Protein AF-A0A6L7LEX8-F1 (afdb_monomer_lite)

Foldseek 3Di:
DADLEDEDEQPPDDVVCSLVVVVCCLPPHHDAQHKYKYKFFFDPVVPGATDPVQVVVVVSVAHFPDWDFDDVVTGMIMTMDTHHD

Secondary structure (DSSP, 8-state):
--EEEEEEEGGGS-HHHHHHHHHHIIIIIEEEEEEEEEEEE-BTTTTBPPP-HHHHHHTTT---SEEEEETTTT-EEEEEEEPP-

Radius of gyration: 13.08 Å; chains: 1; bounding box: 26×22×36 Å

pLDDT: mean 95.91, std 2.96, range [79.69, 98.62]

Sequence (85 aa):
MRYDYVYMLWNCLPQSHLADGIRRLLGEFLAPGGRLILGSYGSRSRNERPFDIARFVREMDIEPDGVAWGGDPPLTLFVWIDAPR

Structure (mmCIF, N/CA/C/O backbone):
data_AF-A0A6L7LEX8-F1
#
_entry.id   AF-A0A6L7LEX8-F1
#
loop_
_atom_site.group_PDB
_atom_site.id
_atom_site.type_symbol
_atom_site.label_atom_id
_atom_site.label_alt_id
_atom_site.label_comp_id
_atom_site.label_asym_id
_atom_site.label_entity_id
_atom_site.label_seq_id
_atom_site.pdbx_PDB_ins_code
_atom_site.Cartn_x
_atom_site.Cartn_y
_atom_site.Cartn_z
_atom_site.occupancy
_atom_site.B_iso_or_equiv
_atom_site.auth_seq_id
_atom_site.auth_comp_id
_atom_site.auth_asym_id
_atom_site.auth_atom_id
_atom_site.pdbx_PDB_model_num
ATOM 1 N N . MET A 1 1 ? -11.331 14.546 10.354 1.00 79.69 1 MET A N 1
ATOM 2 C CA . MET A 1 1 ? -12.068 13.840 9.286 1.00 79.69 1 MET A CA 1
ATOM 3 C C . MET A 1 1 ? -11.276 12.591 8.949 1.00 79.69 1 MET A C 1
ATOM 5 O O . MET A 1 1 ? -10.066 12.708 8.808 1.00 79.69 1 MET A O 1
ATOM 9 N N . ARG A 1 2 ? -11.926 11.426 8.934 1.00 96.00 2 ARG A N 1
ATOM 10 C CA . ARG A 1 2 ? -11.330 10.126 8.594 1.00 96.00 2 ARG A CA 1
ATOM 11 C C . ARG A 1 2 ? -12.034 9.583 7.350 1.00 96.00 2 ARG A C 1
ATOM 13 O O . ARG A 1 2 ? -13.184 9.952 7.118 1.00 96.00 2 ARG A O 1
ATOM 20 N N . TYR A 1 3 ? -11.345 8.769 6.564 1.00 98.12 3 TYR A N 1
ATOM 21 C CA . TYR A 1 3 ? -11.801 8.299 5.258 1.00 98.12 3 TYR A CA 1
ATOM 22 C C . TYR A 1 3 ? -11.993 6.783 5.259 1.00 98.12 3 TYR A C 1
ATOM 24 O O . TYR A 1 3 ? -11.181 6.060 5.834 1.00 98.12 3 TYR A O 1
ATOM 32 N N . ASP A 1 4 ? -13.027 6.305 4.569 1.00 98.19 4 ASP A N 1
ATOM 33 C CA . ASP A 1 4 ? -13.250 4.865 4.377 1.00 98.19 4 ASP A CA 1
ATOM 34 C C . ASP A 1 4 ? -12.222 4.257 3.418 1.00 98.19 4 ASP A C 1
ATOM 36 O O . ASP A 1 4 ? -11.851 3.096 3.551 1.00 98.19 4 ASP A O 1
ATOM 40 N N . TYR A 1 5 ? -11.725 5.056 2.470 1.00 98.12 5 TYR A N 1
ATOM 41 C CA . TYR A 1 5 ? -10.724 4.643 1.494 1.00 98.12 5 TYR A CA 1
ATOM 42 C C . TYR A 1 5 ? -9.663 5.723 1.325 1.00 98.12 5 TYR A C 1
ATOM 44 O O . TYR A 1 5 ? -9.980 6.893 1.104 1.00 98.12 5 TYR A O 1
ATOM 52 N N . VAL A 1 6 ? -8.399 5.316 1.365 1.00 98.12 6 VAL A N 1
ATOM 53 C CA . VAL A 1 6 ? -7.252 6.159 1.018 1.00 98.12 6 VAL A CA 1
ATOM 54 C C . VAL A 1 6 ? -6.441 5.439 -0.046 1.00 98.12 6 VAL A C 1
ATOM 56 O O . VAL A 1 6 ? -6.102 4.272 0.113 1.00 98.12 6 VAL A O 1
ATOM 59 N N . TYR A 1 7 ? -6.109 6.138 -1.128 1.00 98.06 7 TYR A N 1
ATOM 60 C CA . TYR A 1 7 ? -5.239 5.632 -2.185 1.00 98.06 7 TYR A CA 1
ATOM 61 C C . TYR A 1 7 ? -3.958 6.461 -2.247 1.00 98.06 7 TYR A C 1
ATOM 63 O O . TYR A 1 7 ? -4.018 7.691 -2.231 1.00 98.06 7 TYR A O 1
ATOM 71 N N . MET A 1 8 ? -2.807 5.800 -2.352 1.00 97.38 8 MET A N 1
ATOM 72 C CA . MET A 1 8 ? -1.509 6.460 -2.483 1.00 97.38 8 MET A CA 1
ATOM 73 C C . MET A 1 8 ? -0.595 5.689 -3.441 1.00 97.38 8 MET A C 1
ATOM 75 O O . MET A 1 8 ? -0.561 4.458 -3.446 1.00 97.38 8 MET A O 1
ATOM 79 N N . LEU A 1 9 ? 0.193 6.414 -4.237 1.00 97.62 9 LEU A N 1
ATOM 80 C CA . LEU A 1 9 ? 1.295 5.817 -4.990 1.00 97.62 9 LEU A CA 1
ATOM 81 C C . LEU A 1 9 ? 2.505 5.630 -4.075 1.00 97.62 9 LEU A C 1
ATOM 83 O O . LEU A 1 9 ? 2.852 6.531 -3.312 1.00 97.62 9 LEU A O 1
ATOM 87 N N . TRP A 1 10 ? 3.188 4.491 -4.183 1.00 95.44 10 TRP A N 1
ATOM 88 C CA . TRP A 1 10 ? 4.331 4.163 -3.316 1.00 95.44 10 TRP A CA 1
ATOM 89 C C . TRP A 1 10 ? 5.448 5.221 -3.325 1.00 95.44 10 TRP A C 1
ATOM 91 O O . TRP A 1 10 ? 6.168 5.363 -2.343 1.00 95.44 10 TRP A O 1
ATOM 101 N N . ASN A 1 11 ? 5.587 5.967 -4.423 1.00 94.81 11 ASN A N 1
ATOM 102 C CA . ASN A 1 11 ? 6.625 6.974 -4.630 1.00 94.81 11 ASN A CA 1
ATOM 103 C C . ASN A 1 11 ? 6.170 8.412 -4.320 1.00 94.81 11 ASN A C 1
ATOM 105 O O . ASN A 1 11 ? 6.890 9.354 -4.646 1.00 94.81 11 ASN A O 1
ATOM 109 N N . CYS A 1 12 ? 5.007 8.608 -3.687 1.00 96.00 12 CYS A N 1
ATOM 110 C CA . CYS A 1 12 ? 4.606 9.922 -3.168 1.00 96.00 12 CYS A CA 1
ATOM 111 C C . CYS A 1 12 ? 5.483 10.391 -1.994 1.00 96.00 12 CYS A C 1
ATOM 113 O O . CYS A 1 12 ? 5.472 11.573 -1.659 1.00 96.00 12 CYS A O 1
ATOM 115 N N . LEU A 1 13 ? 6.234 9.477 -1.375 1.00 94.00 13 LEU A N 1
ATOM 116 C CA . LEU A 1 13 ? 7.173 9.749 -0.293 1.00 94.00 13 LEU A CA 1
ATOM 117 C C . LEU A 1 13 ? 8.553 9.176 -0.644 1.00 94.00 13 LEU A C 1
ATOM 119 O O . LEU A 1 13 ? 8.634 8.157 -1.336 1.00 94.00 13 LEU A O 1
ATOM 123 N N . PRO A 1 14 ? 9.649 9.770 -0.136 1.00 94.50 14 PRO A N 1
ATOM 124 C CA . PRO A 1 14 ? 10.945 9.105 -0.136 1.00 94.50 14 PRO A CA 1
ATOM 125 C C . PRO A 1 14 ? 10.843 7.741 0.554 1.00 94.50 14 PRO A C 1
ATOM 127 O O . PRO A 1 14 ? 10.163 7.612 1.573 1.00 94.50 14 PRO A O 1
ATOM 130 N N . GLN A 1 15 ? 11.564 6.734 0.055 1.00 90.19 15 GLN A N 1
ATOM 131 C CA . GLN A 1 15 ? 11.477 5.366 0.583 1.00 90.19 15 GLN A CA 1
ATOM 132 C C . GLN A 1 15 ? 11.804 5.284 2.086 1.00 90.19 15 GLN A C 1
ATOM 134 O O . GLN A 1 15 ? 11.174 4.518 2.808 1.00 90.19 15 GLN A O 1
ATOM 139 N N . SER A 1 16 ? 12.714 6.135 2.576 1.00 94.00 16 SER A N 1
ATOM 140 C CA . SER A 1 16 ? 13.058 6.251 4.002 1.00 94.00 16 SER A CA 1
ATOM 141 C C . SER A 1 16 ? 11.912 6.733 4.897 1.00 94.00 16 SER A C 1
ATOM 143 O O . SER A 1 16 ? 11.968 6.524 6.101 1.00 94.00 16 SER A O 1
ATOM 145 N N . HIS A 1 17 ? 10.882 7.362 4.327 1.00 95.75 17 HIS A N 1
ATOM 146 C CA . HIS A 1 17 ? 9.719 7.892 5.046 1.00 95.75 17 HIS A CA 1
ATOM 147 C C . HIS A 1 17 ? 8.433 7.119 4.731 1.00 95.75 17 HIS A C 1
ATOM 149 O O . HIS A 1 17 ? 7.390 7.388 5.327 1.00 95.75 17 HIS A O 1
ATOM 155 N N . LEU A 1 18 ? 8.476 6.171 3.788 1.00 94.81 18 LEU A N 1
ATOM 156 C CA . LEU A 1 18 ? 7.286 5.458 3.332 1.00 94.81 18 LEU A CA 1
ATOM 157 C C . LEU A 1 18 ? 6.654 4.637 4.462 1.00 94.81 18 LEU A C 1
ATOM 159 O O . LEU A 1 18 ? 5.434 4.642 4.606 1.00 94.81 18 LEU A O 1
ATOM 163 N N . ALA A 1 19 ? 7.476 3.993 5.295 1.00 95.12 19 ALA A N 1
ATOM 164 C CA . ALA A 1 19 ? 6.997 3.197 6.420 1.00 95.12 19 ALA A CA 1
ATOM 165 C C . ALA A 1 19 ? 6.209 4.042 7.437 1.00 95.12 19 ALA A C 1
ATOM 167 O O . ALA A 1 19 ? 5.087 3.692 7.809 1.00 95.12 19 ALA A O 1
ATOM 168 N N . ASP A 1 20 ? 6.762 5.188 7.835 1.00 96.12 20 ASP A N 1
ATOM 169 C CA . ASP A 1 20 ? 6.106 6.106 8.770 1.00 96.12 20 ASP A CA 1
ATOM 170 C C . ASP A 1 20 ? 4.867 6.754 8.149 1.00 96.12 20 ASP A C 1
ATOM 172 O O . ASP A 1 20 ? 3.839 6.895 8.812 1.00 96.12 20 ASP A O 1
ATOM 176 N N . GLY A 1 21 ? 4.922 7.073 6.853 1.00 96.19 21 GLY A N 1
ATOM 177 C CA . GLY A 1 21 ? 3.773 7.560 6.096 1.00 96.19 21 GLY A CA 1
ATOM 178 C C . GLY A 1 21 ? 2.612 6.567 6.094 1.00 96.19 21 GLY A C 1
ATOM 179 O O . GLY A 1 21 ? 1.485 6.949 6.403 1.00 96.19 21 GLY A O 1
ATOM 180 N N . ILE A 1 22 ? 2.878 5.287 5.817 1.00 95.94 22 ILE A N 1
ATOM 181 C CA . ILE A 1 22 ? 1.865 4.220 5.852 1.00 95.94 22 ILE A CA 1
ATOM 182 C C . ILE A 1 22 ? 1.260 4.098 7.253 1.00 95.94 22 ILE A C 1
ATOM 184 O O . ILE A 1 22 ? 0.037 4.128 7.387 1.00 95.94 22 ILE A O 1
ATOM 188 N N . ARG A 1 23 ? 2.088 4.028 8.307 1.00 95.56 23 ARG A N 1
ATOM 189 C CA . ARG A 1 23 ? 1.597 3.942 9.696 1.00 95.56 23 ARG A CA 1
ATOM 190 C C . ARG A 1 23 ? 0.713 5.129 10.062 1.00 95.56 23 ARG A C 1
ATOM 192 O O . ARG A 1 23 ? -0.342 4.947 10.668 1.00 95.56 23 ARG A O 1
ATOM 199 N N . ARG A 1 24 ? 1.107 6.335 9.652 1.00 95.56 24 ARG A N 1
ATOM 200 C CA . ARG A 1 24 ? 0.330 7.550 9.891 1.00 95.56 24 ARG A CA 1
ATOM 201 C C . ARG A 1 24 ? -1.009 7.530 9.158 1.00 95.56 24 ARG A C 1
ATOM 203 O O . ARG A 1 24 ? -2.028 7.862 9.755 1.00 95.56 24 ARG A O 1
ATOM 210 N N . LEU A 1 25 ? -1.030 7.115 7.891 1.00 96.12 25 LEU A N 1
ATOM 211 C CA . LEU A 1 25 ? -2.273 6.988 7.125 1.00 96.12 25 LEU A CA 1
ATOM 212 C C . LEU A 1 25 ? -3.237 5.992 7.781 1.00 96.12 25 LEU A C 1
ATOM 214 O O . LEU A 1 25 ? -4.413 6.313 7.956 1.00 96.12 25 LEU A O 1
ATOM 218 N N . LEU A 1 26 ? -2.729 4.832 8.204 1.00 95.12 26 LEU A N 1
ATOM 219 C CA . LEU A 1 26 ? -3.521 3.811 8.891 1.00 95.12 26 LEU A CA 1
ATOM 220 C C . LEU A 1 26 ? -4.068 4.304 10.242 1.00 95.12 26 LEU A C 1
ATOM 222 O O . LEU A 1 26 ? -5.232 4.065 10.548 1.00 95.12 26 LEU A O 1
ATOM 226 N N . GLY A 1 27 ? -3.256 5.000 11.044 1.00 94.69 27 GLY A N 1
ATOM 227 C CA . GLY A 1 27 ? -3.636 5.410 12.403 1.00 94.69 27 GLY A CA 1
ATOM 228 C C . GLY A 1 27 ? -4.455 6.703 12.498 1.00 94.69 27 GLY A C 1
ATOM 229 O O . GLY A 1 27 ? -5.296 6.844 13.389 1.00 94.69 27 GLY A O 1
ATOM 230 N N . GLU A 1 28 ? -4.219 7.665 11.604 1.00 95.56 28 GLU A N 1
ATOM 231 C CA . GLU A 1 28 ? -4.793 9.015 11.714 1.00 95.56 28 GLU A CA 1
ATOM 232 C C . GLU A 1 28 ? -5.853 9.312 10.648 1.00 95.56 28 GLU A C 1
ATOM 234 O O . GLU A 1 28 ? -6.798 10.058 10.925 1.00 95.56 28 GLU A O 1
ATOM 239 N N . PHE A 1 29 ? -5.718 8.741 9.446 1.00 96.19 29 PHE A N 1
ATOM 240 C CA . PHE A 1 29 ? -6.516 9.137 8.283 1.00 96.19 29 PHE A CA 1
ATOM 241 C C . PHE A 1 29 ? -7.625 8.147 7.933 1.00 96.19 29 PHE A C 1
ATOM 243 O O . PHE A 1 29 ? -8.641 8.578 7.387 1.00 96.19 29 PHE A O 1
ATOM 250 N N . LEU A 1 30 ? -7.483 6.862 8.260 1.00 97.56 30 LEU A N 1
ATOM 251 C CA . LEU A 1 30 ? -8.539 5.881 8.022 1.00 97.56 30 LEU A CA 1
ATOM 252 C C . LEU A 1 30 ? -9.607 5.883 9.114 1.00 97.56 30 LEU A C 1
ATOM 254 O O . LEU A 1 30 ? -9.327 6.014 10.308 1.00 97.56 30 LEU A O 1
ATOM 258 N N . ALA A 1 31 ? -10.857 5.728 8.686 1.00 97.75 31 ALA A N 1
ATOM 259 C CA . ALA A 1 31 ? -11.952 5.369 9.575 1.00 97.75 31 ALA A CA 1
ATOM 260 C C . ALA A 1 31 ? -11.753 3.926 10.083 1.00 97.75 31 ALA A C 1
ATOM 262 O O . ALA A 1 31 ? -11.067 3.145 9.419 1.00 97.75 31 ALA A O 1
ATOM 263 N N . PRO A 1 32 ? -12.325 3.545 11.240 1.00 96.00 32 PRO A N 1
ATOM 264 C CA . PRO A 1 32 ? -12.331 2.146 11.660 1.00 96.00 32 PRO A CA 1
ATOM 265 C C . PRO A 1 32 ? -12.939 1.247 10.572 1.00 96.00 32 PRO A C 1
ATOM 267 O O . PRO A 1 32 ? -13.994 1.565 10.024 1.00 96.00 32 PRO A O 1
ATOM 270 N N . GLY A 1 33 ? -12.254 0.157 10.221 1.00 95.75 33 GLY A N 1
ATOM 271 C CA . GLY A 1 33 ? -12.618 -0.709 9.094 1.00 95.75 33 GLY A CA 1
ATOM 272 C C . GLY A 1 33 ? -12.375 -0.120 7.696 1.00 95.75 33 GLY A C 1
ATOM 273 O O . GLY A 1 33 ? -12.763 -0.746 6.710 1.00 95.75 33 GLY A O 1
ATOM 274 N N . GLY A 1 34 ? -11.771 1.069 7.594 1.00 98.00 34 GLY A N 1
ATOM 275 C CA . GLY A 1 34 ? -11.383 1.685 6.325 1.00 98.00 34 GLY A CA 1
ATOM 276 C C . GLY A 1 34 ? -10.182 0.990 5.678 1.00 98.00 34 GLY A C 1
ATOM 277 O O . GLY A 1 34 ? -9.515 0.173 6.305 1.00 98.00 34 GLY A O 1
ATOM 278 N N . ARG A 1 35 ? -9.873 1.333 4.425 1.00 98.44 35 ARG A N 1
ATOM 279 C CA . ARG A 1 35 ? -8.850 0.662 3.611 1.00 98.44 35 ARG A CA 1
ATOM 280 C C . ARG A 1 35 ? -7.823 1.631 3.036 1.00 98.44 35 ARG A C 1
ATOM 282 O O . ARG A 1 35 ? -8.169 2.568 2.313 1.00 98.44 35 ARG A O 1
ATOM 289 N N . LEU A 1 36 ? -6.546 1.347 3.274 1.00 98.44 36 LEU A N 1
ATOM 290 C CA . LEU A 1 36 ? -5.427 1.975 2.574 1.00 98.44 36 LEU A CA 1
ATOM 291 C C . LEU A 1 36 ? -5.055 1.116 1.369 1.00 98.44 36 LEU A C 1
ATOM 293 O O . LEU A 1 36 ? -4.784 -0.067 1.522 1.00 98.44 36 LEU A O 1
ATOM 297 N N . ILE A 1 37 ? -4.994 1.717 0.184 1.00 98.62 37 ILE A N 1
ATOM 298 C CA . ILE A 1 37 ? -4.576 1.082 -1.066 1.00 98.62 37 ILE A CA 1
ATOM 299 C C . ILE A 1 37 ? -3.283 1.751 -1.535 1.00 98.62 37 ILE A C 1
ATOM 301 O O . ILE A 1 37 ? -3.228 2.965 -1.738 1.00 98.62 37 ILE A O 1
ATOM 305 N N . LEU A 1 38 ? -2.248 0.949 -1.745 1.00 98.38 38 LEU A N 1
ATOM 306 C CA . LEU A 1 38 ? -0.948 1.363 -2.251 1.00 98.38 38 LEU A CA 1
ATOM 307 C C . LEU A 1 38 ? -0.781 0.861 -3.683 1.00 98.38 38 LEU A C 1
ATOM 309 O O . LEU A 1 38 ? -0.905 -0.335 -3.943 1.00 98.38 38 LEU A O 1
ATOM 313 N N . GLY A 1 39 ? -0.501 1.773 -4.611 1.00 98.19 39 GLY A N 1
ATOM 314 C CA . GLY A 1 39 ? -0.261 1.453 -6.017 1.00 98.19 39 GLY A CA 1
ATOM 315 C C . GLY A 1 39 ? 1.203 1.606 -6.414 1.00 98.19 39 GLY A C 1
ATOM 316 O O . GLY A 1 39 ? 1.846 2.602 -6.073 1.00 98.19 39 GLY A O 1
ATOM 317 N N . SER A 1 40 ? 1.717 0.652 -7.187 1.00 98.19 40 SER A N 1
ATOM 318 C CA . SER A 1 40 ? 2.988 0.753 -7.899 1.00 98.19 40 SER A CA 1
ATOM 319 C C . SER A 1 40 ? 2.826 0.452 -9.375 1.00 98.19 40 SER A C 1
ATOM 321 O O . SER A 1 40 ? 2.111 -0.467 -9.766 1.00 98.19 40 SER A O 1
ATOM 323 N N . TYR A 1 41 ? 3.523 1.246 -10.182 1.00 97.25 41 TYR A N 1
ATOM 324 C CA . TYR A 1 41 ? 3.522 1.170 -11.630 1.00 97.25 41 TYR A CA 1
ATOM 325 C C . TYR A 1 41 ? 4.962 0.985 -12.104 1.00 97.25 41 TYR A C 1
ATOM 327 O O . TYR A 1 41 ? 5.843 1.769 -11.752 1.00 97.25 41 TYR A O 1
ATOM 335 N N . GLY A 1 42 ? 5.187 -0.066 -12.884 1.00 96.31 42 GLY A N 1
ATOM 336 C CA . GLY A 1 42 ? 6.390 -0.258 -13.679 1.00 96.31 42 GLY A CA 1
ATOM 337 C C . GLY A 1 42 ? 6.314 0.514 -14.996 1.00 96.31 42 GLY A C 1
ATOM 338 O O . GLY A 1 42 ? 5.468 1.388 -15.197 1.00 96.31 42 GLY A O 1
ATOM 339 N N . SER A 1 43 ? 7.189 0.165 -15.933 1.00 94.69 43 SER A N 1
ATOM 340 C CA . SER A 1 43 ? 7.240 0.780 -17.256 1.00 94.69 43 SER A CA 1
ATOM 341 C C . SER A 1 43 ? 7.588 -0.250 -18.320 1.00 94.69 43 SER A C 1
ATOM 3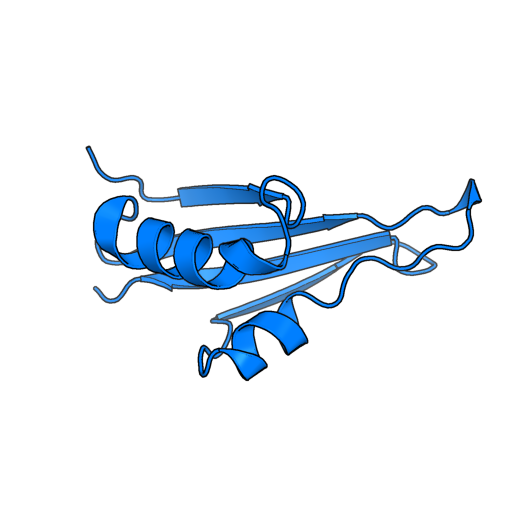43 O O . SER A 1 43 ? 8.686 -0.806 -18.328 1.00 94.69 43 SER A O 1
ATOM 345 N N . ARG A 1 44 ? 6.674 -0.455 -19.277 1.00 93.00 44 ARG A N 1
ATOM 346 C CA . ARG A 1 44 ? 6.900 -1.367 -20.408 1.00 93.00 44 ARG A CA 1
ATOM 347 C C . ARG A 1 44 ? 8.051 -0.889 -21.290 1.00 93.00 44 ARG A C 1
ATOM 349 O O . ARG A 1 44 ? 8.907 -1.683 -21.653 1.00 93.00 44 ARG A O 1
ATOM 356 N N . SER A 1 45 ? 8.085 0.403 -21.620 1.00 94.44 45 SER A N 1
ATOM 357 C CA . SER A 1 45 ? 9.099 0.975 -22.515 1.00 94.44 45 SER A CA 1
ATOM 358 C C . SER A 1 45 ? 10.496 1.011 -21.899 1.00 94.44 45 SER A C 1
ATOM 360 O O . SER A 1 45 ? 11.477 1.011 -22.635 1.00 94.44 45 SER A O 1
ATOM 362 N N . ARG A 1 46 ? 10.593 1.019 -20.564 1.00 94.44 46 ARG A N 1
ATOM 363 C CA . ARG A 1 46 ? 11.870 0.970 -19.834 1.00 94.44 46 ARG A CA 1
ATOM 364 C C . ARG A 1 46 ? 12.211 -0.420 -19.293 1.00 94.44 46 ARG A C 1
ATOM 366 O O . ARG A 1 46 ? 13.232 -0.571 -18.637 1.00 94.44 46 ARG A O 1
ATOM 373 N N . ASN A 1 47 ? 11.380 -1.428 -19.571 1.00 93.00 47 ASN A N 1
ATOM 374 C CA . ASN A 1 47 ? 11.513 -2.780 -19.023 1.00 93.00 47 ASN A CA 1
ATOM 375 C C . ASN A 1 47 ? 11.636 -2.803 -17.480 1.00 93.00 47 ASN A C 1
ATOM 377 O O . ASN A 1 47 ? 12.382 -3.594 -16.904 1.00 93.00 47 ASN A O 1
ATOM 381 N N . GLU A 1 48 ? 10.907 -1.913 -16.805 1.00 96.06 48 GLU A N 1
ATOM 382 C CA . GLU A 1 48 ? 10.888 -1.784 -15.346 1.00 96.06 48 GLU A CA 1
ATOM 383 C C . GLU A 1 48 ? 9.654 -2.489 -14.781 1.00 96.06 48 GLU A C 1
ATOM 385 O O . GLU A 1 48 ? 8.527 -2.250 -15.224 1.00 96.06 48 GLU A O 1
ATOM 390 N N . ARG A 1 49 ? 9.853 -3.328 -13.764 1.00 96.44 49 ARG A N 1
ATOM 391 C CA . ARG A 1 49 ? 8.754 -3.918 -12.988 1.00 96.44 49 ARG A CA 1
ATOM 392 C C . ARG A 1 49 ? 8.242 -2.920 -11.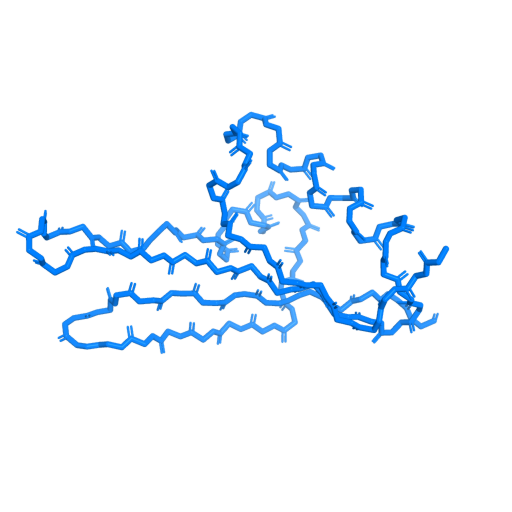942 1.00 96.44 49 ARG A C 1
ATOM 394 O O . ARG A 1 49 ? 9.017 -2.065 -11.510 1.00 96.44 49 ARG A O 1
ATOM 401 N N . PRO A 1 50 ? 6.971 -3.016 -11.510 1.00 97.56 50 PRO A N 1
ATOM 402 C CA . PRO A 1 50 ? 6.506 -2.250 -10.359 1.00 97.56 50 PRO A CA 1
ATOM 403 C C . PRO A 1 50 ? 7.309 -2.627 -9.103 1.00 97.56 50 PRO A C 1
ATOM 405 O O . PRO A 1 50 ? 7.761 -3.764 -8.954 1.00 97.56 50 PRO A O 1
ATOM 408 N N . PHE A 1 51 ? 7.474 -1.661 -8.202 1.00 96.75 51 PHE A N 1
ATOM 409 C CA . PHE A 1 51 ? 8.072 -1.863 -6.884 1.00 96.75 51 PHE A CA 1
ATOM 410 C C . PHE A 1 51 ? 7.237 -2.866 -6.081 1.00 96.75 51 PHE A C 1
ATOM 412 O O . PHE A 1 51 ? 6.012 -2.749 -6.043 1.00 96.75 51 PHE A O 1
ATOM 419 N N . ASP A 1 52 ? 7.893 -3.830 -5.431 1.00 96.81 52 ASP A N 1
ATOM 420 C CA . ASP A 1 52 ? 7.235 -4.878 -4.646 1.00 96.81 52 ASP A CA 1
ATOM 421 C C . ASP A 1 52 ? 6.747 -4.334 -3.294 1.00 96.81 52 ASP A C 1
ATOM 423 O O . ASP A 1 52 ? 7.360 -4.532 -2.242 1.00 96.81 52 ASP A O 1
ATOM 427 N N . ILE A 1 53 ? 5.624 -3.612 -3.335 1.00 97.19 53 ILE A N 1
ATOM 428 C CA . ILE A 1 53 ? 4.989 -3.041 -2.144 1.00 97.19 53 ILE A CA 1
ATOM 429 C C . ILE A 1 53 ? 4.616 -4.146 -1.150 1.00 97.19 53 ILE A C 1
ATOM 431 O O . ILE A 1 53 ? 4.727 -3.935 0.053 1.00 97.19 53 ILE A O 1
ATOM 435 N N . ALA A 1 54 ? 4.185 -5.316 -1.632 1.00 97.69 54 ALA A N 1
ATOM 436 C CA . ALA A 1 54 ? 3.709 -6.399 -0.774 1.00 97.69 54 ALA A CA 1
ATOM 437 C C . ALA A 1 54 ? 4.839 -6.937 0.107 1.00 97.69 54 ALA A C 1
ATOM 439 O O . ALA A 1 54 ? 4.640 -7.177 1.296 1.00 97.69 54 ALA A O 1
ATOM 440 N N . ARG A 1 55 ? 6.038 -7.091 -0.459 1.00 97.62 55 ARG A N 1
ATOM 441 C CA . ARG A 1 55 ? 7.231 -7.411 0.323 1.00 97.62 55 ARG A CA 1
ATOM 442 C C . ARG A 1 55 ? 7.595 -6.284 1.286 1.00 97.62 55 ARG A C 1
ATOM 444 O O . ARG A 1 55 ? 7.824 -6.560 2.458 1.00 97.62 55 ARG A O 1
ATOM 451 N N . PHE A 1 56 ? 7.613 -5.039 0.812 1.00 96.81 56 PHE A N 1
ATOM 452 C CA . PHE A 1 56 ? 7.986 -3.887 1.636 1.0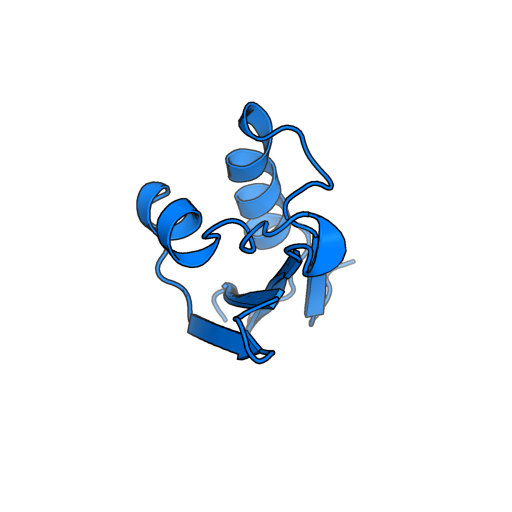0 96.81 56 PHE A CA 1
ATOM 453 C C . PHE A 1 56 ? 7.115 -3.754 2.894 1.00 96.81 56 PHE A C 1
ATOM 455 O O . PHE A 1 56 ? 7.643 -3.555 3.982 1.00 96.81 56 PHE A O 1
ATOM 462 N N . VAL A 1 57 ? 5.790 -3.899 2.782 1.00 96.44 57 VAL A N 1
ATOM 463 C CA . VAL A 1 57 ? 4.909 -3.784 3.959 1.00 96.44 57 VAL A CA 1
ATOM 464 C C . VAL A 1 57 ? 5.054 -4.965 4.923 1.00 96.44 57 VAL A C 1
ATOM 466 O O . VAL A 1 57 ? 4.985 -4.758 6.131 1.00 96.44 57 VAL A O 1
ATOM 469 N N . ARG A 1 58 ? 5.367 -6.172 4.430 1.00 97.69 58 ARG A N 1
ATOM 470 C CA . ARG A 1 58 ? 5.703 -7.316 5.297 1.00 97.69 58 ARG A CA 1
ATOM 471 C C . ARG A 1 58 ? 6.997 -7.104 6.071 1.00 97.69 58 ARG A C 1
ATOM 473 O O . ARG A 1 58 ? 7.074 -7.486 7.229 1.00 97.69 58 ARG A O 1
ATOM 480 N N . GLU A 1 59 ? 7.990 -6.450 5.469 1.00 96.62 59 GLU A N 1
ATOM 481 C CA . GLU A 1 59 ? 9.225 -6.040 6.159 1.00 96.62 59 GLU A CA 1
ATOM 482 C C . GLU A 1 59 ? 8.963 -4.991 7.262 1.00 96.62 59 GLU A C 1
ATOM 484 O O . GLU A 1 59 ? 9.827 -4.753 8.102 1.00 96.62 59 GLU A O 1
ATOM 489 N N . MET A 1 60 ? 7.770 -4.385 7.293 1.00 93.19 60 MET A N 1
ATOM 490 C CA . MET A 1 60 ? 7.305 -3.501 8.368 1.00 93.19 60 MET A CA 1
ATOM 491 C C . MET A 1 60 ? 6.458 -4.218 9.433 1.00 93.19 60 MET A C 1
ATOM 493 O O . MET A 1 60 ? 5.831 -3.528 10.245 1.00 93.19 60 MET A O 1
ATOM 497 N N . ASP A 1 61 ? 6.403 -5.553 9.403 1.00 95.88 61 ASP A N 1
ATOM 498 C CA . ASP A 1 61 ? 5.530 -6.400 10.227 1.00 95.88 61 ASP A CA 1
ATOM 499 C C . ASP A 1 61 ? 4.026 -6.135 10.006 1.00 95.88 61 ASP A C 1
ATOM 501 O O . ASP A 1 61 ? 3.211 -6.265 10.921 1.00 95.88 61 ASP A O 1
ATOM 505 N N . ILE A 1 62 ? 3.643 -5.752 8.782 1.00 95.12 62 ILE A N 1
ATOM 506 C CA . ILE A 1 62 ? 2.243 -5.579 8.370 1.00 95.12 62 ILE A CA 1
ATOM 507 C C . ILE A 1 62 ? 1.911 -6.610 7.289 1.00 95.12 62 ILE A C 1
ATOM 509 O O . ILE A 1 62 ? 2.509 -6.600 6.212 1.00 95.12 62 ILE A O 1
ATOM 513 N N . GLU A 1 63 ? 0.924 -7.470 7.544 1.00 96.50 63 GLU A N 1
ATOM 514 C CA . GLU A 1 63 ? 0.413 -8.381 6.516 1.00 96.50 63 GLU A CA 1
ATOM 515 C C . GLU A 1 63 ? -0.655 -7.668 5.669 1.00 96.50 63 GLU A C 1
ATOM 517 O O . GLU A 1 63 ? -1.601 -7.115 6.230 1.00 96.50 63 GLU A O 1
ATOM 522 N N . PRO A 1 64 ? -0.534 -7.653 4.329 1.00 97.81 64 PRO A N 1
ATOM 523 C CA . PRO A 1 64 ? -1.589 -7.139 3.467 1.00 97.81 64 PRO A CA 1
ATOM 524 C C . PRO A 1 64 ? -2.885 -7.942 3.557 1.00 97.81 64 PRO A C 1
ATOM 526 O O . PRO A 1 64 ? -2.866 -9.166 3.430 1.00 97.81 64 PRO A O 1
ATOM 529 N N . ASP A 1 65 ? -4.021 -7.251 3.585 1.00 98.38 65 ASP A N 1
ATOM 530 C CA . ASP A 1 65 ? -5.344 -7.867 3.419 1.00 98.38 65 ASP A CA 1
ATOM 531 C C . ASP A 1 65 ? -5.629 -8.257 1.964 1.00 98.38 65 ASP A C 1
ATOM 533 O O . ASP A 1 65 ? -6.543 -9.032 1.671 1.00 98.38 65 ASP A O 1
ATOM 537 N N . GLY A 1 66 ? -4.844 -7.741 1.017 1.00 98.25 66 GLY A N 1
ATOM 538 C CA . GLY A 1 66 ? -4.822 -8.293 -0.325 1.00 98.25 66 GLY A CA 1
ATOM 539 C C . GLY A 1 66 ? -3.850 -7.625 -1.281 1.00 98.25 66 GLY A C 1
ATOM 540 O O . GLY A 1 66 ? -3.266 -6.572 -1.014 1.00 98.25 66 GLY A O 1
ATOM 541 N N . VAL A 1 67 ? -3.648 -8.311 -2.405 1.00 98.44 67 VAL A N 1
ATOM 542 C CA . VAL A 1 67 ? -2.663 -7.974 -3.431 1.00 98.44 67 VAL A CA 1
ATOM 543 C C . VAL A 1 67 ? -3.259 -8.262 -4.806 1.00 98.44 67 VAL A C 1
ATOM 545 O O . VAL A 1 67 ? -3.872 -9.309 -5.011 1.00 98.44 67 VAL A O 1
ATOM 548 N N . ALA A 1 68 ? -3.047 -7.363 -5.765 1.00 98.25 68 ALA A N 1
ATOM 549 C CA . ALA A 1 68 ? -3.446 -7.552 -7.154 1.00 98.25 68 ALA A CA 1
ATOM 550 C C . ALA A 1 68 ? -2.340 -7.103 -8.115 1.00 98.25 68 ALA A C 1
ATOM 552 O O . ALA A 1 68 ? -1.802 -6.003 -7.994 1.00 98.25 68 ALA A O 1
ATOM 553 N N . TRP A 1 69 ? -2.041 -7.946 -9.101 1.00 97.81 69 TRP A N 1
ATOM 554 C CA . TRP A 1 69 ? -1.117 -7.644 -10.194 1.00 97.81 69 TRP A CA 1
ATOM 555 C C . TRP A 1 69 ? -1.895 -7.395 -11.485 1.00 97.81 69 TRP A C 1
ATOM 557 O O . TRP A 1 69 ? -2.967 -7.963 -11.687 1.00 97.81 69 TRP A O 1
ATOM 567 N N . GLY A 1 70 ? -1.349 -6.570 -12.375 1.00 96.38 70 GLY A N 1
ATOM 568 C CA . GLY A 1 70 ? -1.965 -6.287 -13.669 1.00 96.38 70 GLY A CA 1
ATOM 569 C C . GLY A 1 70 ? -0.949 -6.040 -14.778 1.00 96.38 70 GLY A C 1
ATOM 570 O O . GLY A 1 70 ? 0.149 -5.533 -14.538 1.00 96.38 70 GLY A O 1
ATOM 571 N N . GLY A 1 71 ? -1.346 -6.387 -16.002 1.00 93.94 71 GLY A N 1
ATOM 572 C CA . GLY A 1 71 ? -0.537 -6.267 -17.216 1.00 93.94 71 GLY A CA 1
ATOM 573 C C . GLY A 1 71 ? 0.198 -7.553 -17.607 1.00 93.94 71 GLY A C 1
ATOM 574 O O . GLY A 1 71 ? 0.458 -8.416 -16.774 1.00 93.94 71 GLY A O 1
ATOM 575 N N . ASP A 1 72 ? 0.543 -7.639 -18.894 1.00 88.94 72 ASP A N 1
ATOM 576 C CA . ASP A 1 72 ? 1.453 -8.638 -19.459 1.00 88.94 72 ASP A CA 1
ATOM 577 C C . ASP A 1 72 ? 2.543 -7.909 -20.288 1.00 88.94 72 ASP A C 1
ATOM 579 O O . ASP A 1 72 ? 2.209 -7.237 -21.281 1.00 88.94 72 ASP A O 1
ATOM 583 N N . PRO A 1 73 ? 3.819 -7.884 -19.843 1.00 88.81 73 PRO A N 1
ATOM 584 C CA . PRO A 1 73 ? 4.301 -8.341 -18.528 1.00 88.81 73 PRO A CA 1
ATOM 585 C C . PRO A 1 73 ? 3.690 -7.514 -17.372 1.00 88.81 73 PRO A C 1
ATOM 587 O O . PRO A 1 73 ? 3.100 -6.467 -17.642 1.00 88.81 73 PRO A O 1
ATOM 590 N N . PRO A 1 74 ? 3.830 -7.917 -16.092 1.00 93.12 74 PRO A N 1
ATOM 591 C CA . PRO A 1 74 ? 3.264 -7.169 -14.967 1.00 93.12 74 PRO A CA 1
ATOM 592 C C . PRO A 1 74 ? 3.753 -5.712 -14.915 1.00 93.12 74 PRO A C 1
ATOM 594 O O . PRO A 1 74 ? 4.948 -5.450 -14.766 1.00 93.12 74 PRO A O 1
ATOM 597 N N . LEU A 1 75 ? 2.816 -4.768 -15.024 1.00 96.88 75 LEU A N 1
ATOM 598 C CA . LEU A 1 75 ? 3.057 -3.319 -15.019 1.00 96.88 75 LEU A CA 1
ATOM 599 C C . LEU A 1 75 ? 2.468 -2.625 -13.801 1.00 96.88 75 LEU A C 1
ATOM 601 O O . LEU A 1 75 ? 2.905 -1.528 -13.475 1.00 96.88 75 LEU A O 1
ATOM 605 N N . THR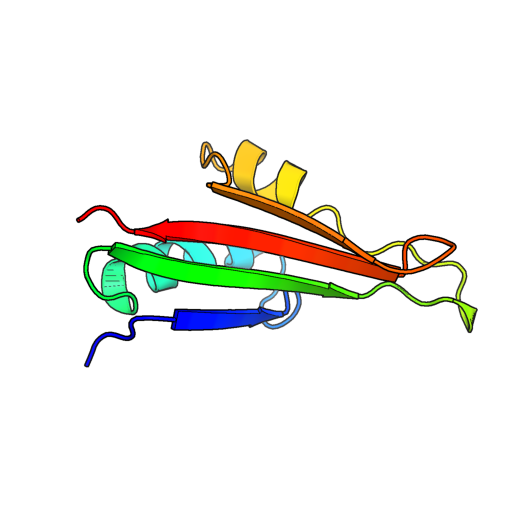 A 1 76 ? 1.492 -3.231 -13.135 1.00 97.69 76 THR A N 1
ATOM 606 C CA . THR A 1 76 ? 0.854 -2.647 -11.955 1.00 97.69 76 THR A CA 1
ATOM 607 C C . THR A 1 76 ? 0.830 -3.642 -10.812 1.00 97.69 76 THR A C 1
ATOM 609 O O . THR A 1 76 ? 0.524 -4.816 -11.024 1.00 97.69 76 THR A O 1
ATOM 612 N N . LEU A 1 77 ? 1.099 -3.153 -9.608 1.00 98.38 77 LEU A N 1
ATOM 613 C CA . LEU A 1 77 ? 0.909 -3.865 -8.353 1.00 98.38 77 LEU A CA 1
ATOM 614 C C . LEU A 1 77 ? 0.089 -2.984 -7.414 1.00 98.38 77 LEU A C 1
ATOM 616 O O . LEU A 1 77 ? 0.452 -1.836 -7.166 1.00 98.38 77 LEU A O 1
ATOM 620 N N . PHE A 1 78 ? -0.990 -3.537 -6.876 1.00 98.56 78 PHE A N 1
ATOM 621 C CA . PHE A 1 78 ? -1.796 -2.920 -5.835 1.00 98.56 78 PHE A CA 1
ATOM 622 C C . PHE A 1 78 ? -1.765 -3.785 -4.584 1.00 98.56 78 PHE A C 1
ATOM 624 O O . PHE A 1 78 ? -1.868 -5.007 -4.669 1.00 98.56 78 PHE A O 1
ATOM 631 N N . VAL A 1 79 ? -1.641 -3.140 -3.433 1.00 98.62 79 VAL A N 1
ATOM 632 C CA . VAL A 1 79 ? -1.672 -3.764 -2.109 1.00 98.62 79 VAL A CA 1
ATOM 633 C C . VAL A 1 79 ? -2.666 -2.987 -1.267 1.00 98.62 79 VAL A C 1
ATOM 635 O O . VAL A 1 79 ? -2.675 -1.760 -1.346 1.00 98.62 79 VAL A O 1
ATOM 638 N N . TRP A 1 80 ? -3.494 -3.656 -0.471 1.00 98.56 80 TRP A N 1
ATOM 639 C C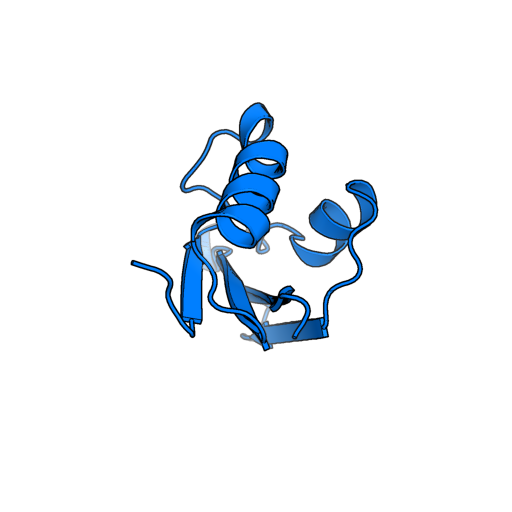A . TRP A 1 80 ? -4.335 -2.962 0.500 1.00 98.56 80 TRP A CA 1
ATOM 640 C C . TRP A 1 80 ? -4.222 -3.537 1.903 1.00 98.56 80 TRP A C 1
ATOM 642 O O . TRP A 1 80 ? -3.932 -4.718 2.082 1.00 98.56 80 TRP A O 1
ATOM 652 N N . ILE A 1 81 ? -4.417 -2.646 2.872 1.00 98.25 81 ILE A N 1
ATOM 653 C CA . ILE A 1 81 ? -4.388 -2.908 4.308 1.00 98.25 81 ILE A CA 1
ATOM 654 C C . ILE A 1 81 ? -5.656 -2.287 4.894 1.00 98.25 81 ILE A C 1
ATOM 656 O O . ILE A 1 81 ? -5.935 -1.103 4.659 1.00 98.25 81 ILE A O 1
ATOM 660 N N . ASP A 1 82 ? -6.410 -3.079 5.636 1.00 97.75 82 ASP A N 1
ATOM 661 C CA . ASP A 1 82 ? -7.639 -2.689 6.303 1.00 97.75 82 ASP A CA 1
ATOM 662 C C . ASP A 1 82 ? -7.322 -2.253 7.739 1.00 97.75 82 ASP A C 1
ATOM 664 O O . ASP A 1 82 ? -6.598 -2.907 8.491 1.00 97.75 82 ASP A O 1
ATOM 668 N N . 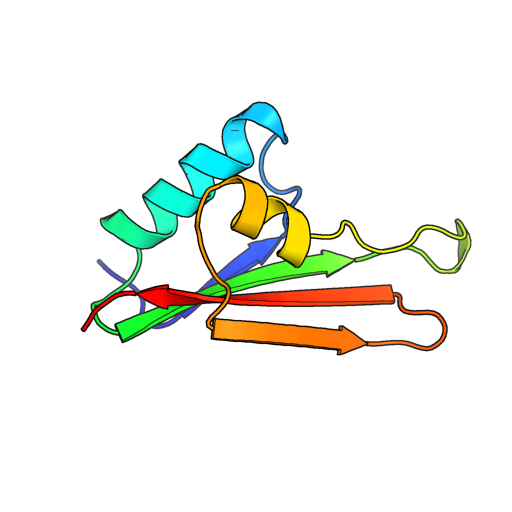ALA A 1 83 ? -7.855 -1.100 8.132 1.00 95.06 83 ALA A N 1
ATOM 669 C CA . ALA A 1 83 ? -7.777 -0.634 9.503 1.00 95.06 83 ALA A CA 1
ATOM 670 C C . ALA A 1 83 ? -8.636 -1.535 10.409 1.00 95.06 83 ALA A C 1
ATOM 672 O O . ALA A 1 83 ? -9.700 -2.005 9.988 1.00 95.06 83 ALA A O 1
ATOM 673 N N . PRO A 1 84 ? -8.244 -1.723 11.682 1.00 91.00 84 PRO A N 1
ATOM 674 C CA . PRO A 1 84 ? -9.098 -2.376 12.665 1.00 91.00 84 PRO A CA 1
ATOM 675 C C . PRO A 1 84 ? -10.483 -1.717 12.734 1.00 91.00 84 PRO A C 1
ATOM 677 O O . PRO A 1 84 ? -10.613 -0.506 12.530 1.00 91.00 84 PRO A O 1
ATOM 680 N N . ARG A 1 85 ? -11.511 -2.522 13.012 1.00 86.00 85 ARG A N 1
ATOM 681 C CA . ARG A 1 85 ? -12.875 -2.035 13.264 1.00 86.00 85 ARG A CA 1
ATOM 682 C C . ARG A 1 85 ? -13.019 -1.423 14.651 1.00 86.00 85 ARG A C 1
ATOM 684 O O . ARG A 1 85 ? -12.314 -1.887 15.572 1.00 86.00 85 ARG A O 1
#